Protein AF-Q8VSR8-F1 (afdb_monomer_lite)

Structure (mmCIF, N/CA/C/O backbone):
data_AF-Q8VSR8-F1
#
_entry.id   AF-Q8VSR8-F1
#
loop_
_atom_site.group_PDB
_atom_site.id
_atom_site.type_symbol
_atom_site.label_atom_id
_atom_site.label_alt_id
_atom_site.label_comp_id
_atom_site.label_asym_id
_atom_site.label_entity_id
_atom_site.label_seq_id
_atom_site.pdbx_PDB_ins_code
_atom_site.Cartn_x
_atom_site.Cartn_y
_atom_site.Cartn_z
_atom_site.occupancy
_atom_site.B_iso_or_equiv
_atom_site.auth_seq_id
_atom_site.auth_comp_id
_atom_site.auth_asym_id
_atom_site.auth_atom_id
_atom_site.pdbx_PDB_model_num
ATOM 1 N N . VAL A 1 1 ? -4.687 -8.038 -10.735 1.00 56.03 1 VAL A N 1
ATOM 2 C CA . VAL A 1 1 ? -3.571 -7.400 -11.466 1.00 56.03 1 VAL A CA 1
ATOM 3 C C . VAL A 1 1 ? -4.123 -6.112 -12.036 1.00 56.03 1 VAL A C 1
ATOM 5 O O . VAL A 1 1 ? -5.200 -6.176 -12.618 1.00 56.03 1 VAL A O 1
ATOM 8 N N . VAL A 1 2 ? -3.490 -4.968 -11.775 1.00 70.31 2 VAL A N 1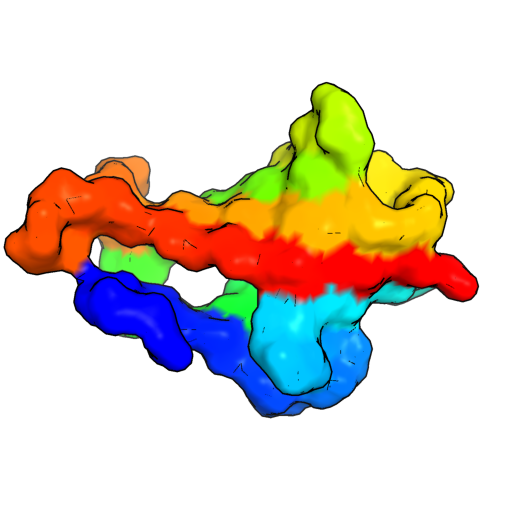
ATOM 9 C CA . VAL A 1 2 ? -3.838 -3.734 -12.494 1.00 70.31 2 VAL A CA 1
ATOM 10 C C . VAL A 1 2 ? -3.208 -3.878 -13.874 1.00 70.31 2 VAL A C 1
ATOM 12 O O . VAL A 1 2 ? -2.010 -4.128 -13.967 1.00 70.31 2 VAL A O 1
ATOM 15 N N . GLU A 1 3 ? -4.016 -3.849 -14.929 1.00 80.56 3 GLU A N 1
ATOM 16 C CA . GLU A 1 3 ? -3.532 -4.106 -16.286 1.00 80.56 3 GLU A CA 1
ATOM 17 C C . GLU A 1 3 ? -2.424 -3.111 -16.667 1.00 80.56 3 GLU A C 1
ATOM 19 O O . GLU A 1 3 ? -2.562 -1.902 -16.467 1.00 80.56 3 GLU A O 1
ATOM 24 N N . GLY A 1 4 ? -1.297 -3.642 -17.151 1.00 85.25 4 GLY A N 1
ATOM 25 C CA . GLY A 1 4 ? -0.118 -2.859 -17.530 1.00 85.25 4 GLY A CA 1
ATOM 26 C C . GLY A 1 4 ? 0.718 -2.304 -16.370 1.00 85.25 4 GLY A C 1
ATOM 27 O O . GLY A 1 4 ? 1.686 -1.601 -16.639 1.00 85.25 4 GLY A O 1
ATOM 28 N N . SER A 1 5 ? 0.369 -2.591 -15.111 1.00 94.62 5 SER A N 1
ATOM 29 C CA . SER A 1 5 ? 1.155 -2.170 -13.944 1.00 94.62 5 SER A CA 1
ATOM 30 C C . SER A 1 5 ? 2.322 -3.117 -13.681 1.00 94.62 5 SER A C 1
ATOM 32 O O . SER A 1 5 ? 2.156 -4.335 -13.755 1.00 94.62 5 SER A O 1
ATOM 34 N N . ALA A 1 6 ? 3.463 -2.565 -13.265 1.00 96.56 6 ALA A N 1
ATOM 35 C CA . ALA A 1 6 ? 4.600 -3.339 -12.759 1.00 96.56 6 ALA A CA 1
ATOM 36 C C . ALA A 1 6 ? 4.408 -3.807 -11.297 1.00 96.56 6 ALA A C 1
ATOM 38 O O . ALA A 1 6 ? 5.338 -4.303 -10.655 1.00 96.56 6 ALA A O 1
ATOM 39 N N . ALA A 1 7 ? 3.198 -3.647 -10.749 1.00 96.88 7 ALA A N 1
ATOM 40 C CA . ALA A 1 7 ? 2.826 -4.074 -9.411 1.00 96.88 7 ALA A CA 1
ATOM 41 C C . ALA A 1 7 ? 1.575 -4.967 -9.403 1.00 96.88 7 ALA A C 1
ATOM 43 O O . ALA A 1 7 ? 0.591 -4.764 -10.118 1.00 96.88 7 ALA A O 1
ATOM 44 N N . THR A 1 8 ? 1.571 -5.949 -8.504 1.00 95.75 8 THR A N 1
ATOM 45 C CA . THR A 1 8 ? 0.414 -6.815 -8.242 1.00 95.75 8 THR A CA 1
ATOM 46 C C . THR A 1 8 ? 0.109 -6.884 -6.753 1.00 95.75 8 THR A C 1
ATOM 48 O O . THR A 1 8 ? 0.987 -6.703 -5.919 1.00 95.75 8 THR A O 1
ATOM 51 N N . LEU A 1 9 ? -1.148 -7.147 -6.392 1.00 94.94 9 LEU A N 1
ATOM 52 C CA . LEU A 1 9 ? -1.538 -7.307 -4.990 1.00 94.94 9 LEU A CA 1
ATOM 53 C C . LEU A 1 9 ? -0.929 -8.581 -4.395 1.00 94.94 9 LEU A C 1
ATOM 55 O O . LEU A 1 9 ? -1.031 -9.657 -4.987 1.00 94.94 9 LEU A O 1
ATOM 59 N N . ASN A 1 10 ? -0.368 -8.488 -3.191 1.00 95.44 10 ASN A N 1
ATOM 60 C CA . ASN A 1 10 ? 0.176 -9.635 -2.475 1.00 95.44 10 ASN A CA 1
ATOM 61 C C . ASN A 1 10 ? -0.920 -10.383 -1.698 1.00 95.44 10 ASN A C 1
ATOM 63 O O . ASN A 1 10 ? -1.001 -10.334 -0.472 1.00 95.44 10 ASN A O 1
ATOM 67 N N . THR A 1 11 ? -1.769 -11.122 -2.411 1.00 93.25 11 THR A N 1
ATOM 68 C CA . THR A 1 11 ? -2.896 -11.867 -1.813 1.00 93.25 11 THR A CA 1
ATOM 69 C C . THR A 1 11 ? -2.478 -13.025 -0.900 1.00 93.25 11 THR A C 1
ATOM 71 O O . THR A 1 11 ? -3.333 -13.623 -0.254 1.00 93.25 11 THR A O 1
ATOM 74 N N . ALA A 1 12 ? -1.183 -13.353 -0.823 1.00 94.69 12 ALA A N 1
ATOM 75 C CA . ALA A 1 12 ? -0.666 -14.339 0.125 1.00 94.69 12 ALA A CA 1
ATOM 76 C C . ALA A 1 12 ? -0.6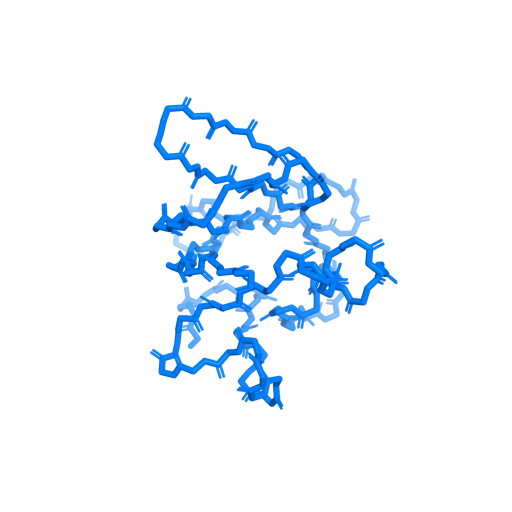42 -13.810 1.572 1.00 94.69 12 ALA A C 1
ATOM 78 O O . ALA A 1 12 ? -0.634 -14.606 2.510 1.00 94.69 12 ALA A O 1
ATOM 79 N N . MET A 1 13 ? -0.668 -12.486 1.772 1.00 93.25 13 MET A N 1
ATOM 80 C CA . MET A 1 13 ? -0.768 -11.863 3.096 1.00 93.25 13 MET A CA 1
ATOM 81 C C . MET A 1 13 ? -2.211 -11.879 3.601 1.00 93.25 13 MET A C 1
ATOM 83 O O . MET A 1 13 ? -2.839 -10.837 3.743 1.00 93.25 13 MET A O 1
ATOM 87 N N . THR A 1 14 ? -2.756 -13.060 3.881 1.00 93.44 14 THR A N 1
ATOM 88 C CA . THR A 1 14 ? -4.184 -13.246 4.202 1.00 93.44 14 THR A CA 1
ATOM 89 C C . THR A 1 14 ? -4.675 -12.453 5.416 1.00 93.44 14 THR A C 1
ATOM 91 O O . THR A 1 14 ? -5.856 -12.132 5.484 1.00 93.44 14 THR A O 1
ATOM 94 N N . LYS A 1 15 ? -3.785 -12.090 6.352 1.00 94.75 15 LYS A N 1
ATOM 95 C CA . LYS A 1 15 ? -4.113 -11.199 7.479 1.00 94.75 15 LYS A CA 1
ATOM 96 C C . LYS A 1 15 ? -4.408 -9.763 7.033 1.00 94.75 15 LYS A C 1
ATOM 98 O O . LYS A 1 15 ? -5.229 -9.091 7.644 1.00 94.75 15 LYS A O 1
ATOM 103 N N . ASN A 1 16 ? -3.736 -9.296 5.984 1.00 96.81 16 ASN A N 1
ATOM 104 C CA . ASN A 1 16 ? -3.786 -7.903 5.545 1.00 96.81 16 ASN A CA 1
ATOM 105 C C . ASN A 1 16 ? -4.438 -7.721 4.176 1.00 96.81 16 ASN A C 1
ATOM 107 O O . ASN A 1 16 ? -4.710 -6.590 3.800 1.00 96.81 16 ASN A O 1
ATOM 111 N N . MET A 1 17 ? -4.691 -8.799 3.435 1.00 96.25 17 MET A N 1
ATOM 112 C CA . MET A 1 17 ? -5.255 -8.779 2.090 1.00 96.25 17 MET A CA 1
ATOM 113 C C . MET A 1 17 ? -6.391 -9.792 1.979 1.00 96.25 17 MET A C 1
ATOM 115 O O . MET A 1 17 ? -6.177 -10.999 2.085 1.00 96.25 17 MET A O 1
ATOM 119 N N . GLN A 1 18 ? -7.597 -9.302 1.693 1.00 95.38 18 GLN A N 1
ATOM 120 C CA . GLN A 1 18 ? -8.776 -10.139 1.480 1.00 95.38 18 GLN A CA 1
ATOM 121 C C . GLN A 1 18 ? -9.656 -9.538 0.382 1.00 95.38 18 GLN A C 1
ATOM 123 O O . GLN A 1 18 ? -9.988 -8.356 0.413 1.00 95.38 18 GLN A O 1
ATOM 128 N N . ASN A 1 19 ? -10.039 -10.355 -0.605 1.00 93.12 19 ASN A N 1
ATOM 129 C CA . ASN A 1 19 ? -10.903 -9.955 -1.729 1.00 93.12 19 ASN A CA 1
ATOM 130 C C . ASN A 1 19 ? -10.421 -8.695 -2.480 1.00 93.12 19 ASN A C 1
ATOM 132 O O . ASN A 1 19 ? -11.229 -7.905 -2.958 1.00 93.12 19 ASN A O 1
ATOM 136 N N . GLY A 1 20 ? -9.101 -8.493 -2.562 1.00 91.38 20 GLY A N 1
ATOM 137 C CA . GLY A 1 20 ? -8.499 -7.315 -3.197 1.00 91.38 20 GLY A CA 1
ATOM 138 C C . GLY A 1 20 ? -8.499 -6.043 -2.343 1.00 91.38 20 GLY A C 1
ATOM 139 O O . GLY A 1 20 ? -8.028 -5.017 -2.820 1.00 91.38 20 GLY A O 1
ATOM 140 N N . ASN A 1 21 ? -8.972 -6.106 -1.095 1.00 95.88 21 ASN A N 1
ATOM 141 C CA . ASN A 1 21 ? -8.920 -5.010 -0.129 1.00 95.88 21 ASN A CA 1
ATOM 142 C C . ASN A 1 21 ? -7.797 -5.229 0.888 1.00 95.88 21 ASN A C 1
ATOM 144 O O . ASN A 1 21 ? -7.474 -6.372 1.224 1.00 95.88 21 ASN A O 1
ATOM 148 N N . ALA A 1 22 ? -7.251 -4.126 1.394 1.00 97.50 22 ALA A N 1
ATOM 149 C CA . ALA A 1 22 ? -6.262 -4.110 2.457 1.00 97.50 22 ALA A CA 1
ATOM 150 C C . ALA A 1 22 ? -6.917 -3.948 3.838 1.00 97.50 22 ALA A C 1
ATOM 152 O O . ALA A 1 22 ? -7.938 -3.272 3.993 1.00 97.50 22 ALA A O 1
ATOM 153 N N . TYR A 1 23 ? -6.288 -4.531 4.853 1.00 98.12 23 TYR A N 1
ATOM 154 C CA . TYR A 1 23 ? -6.708 -4.490 6.249 1.00 98.12 23 TYR A CA 1
ATOM 155 C C . TYR A 1 23 ? -5.484 -4.241 7.131 1.00 98.12 23 TYR A C 1
ATOM 157 O O . TYR A 1 23 ? -4.480 -4.952 7.027 1.00 98.12 23 TYR A O 1
ATOM 165 N N . ILE A 1 24 ? -5.549 -3.215 7.979 1.00 97.81 24 ILE A N 1
ATOM 166 C CA . ILE A 1 24 ? -4.461 -2.846 8.889 1.00 97.81 24 ILE A CA 1
ATOM 167 C C . ILE A 1 24 ? -5.004 -2.744 10.309 1.00 97.81 24 ILE A C 1
ATOM 169 O O . ILE A 1 24 ? -5.970 -2.029 10.567 1.00 97.81 24 ILE A O 1
ATOM 173 N N . ASP A 1 25 ? -4.323 -3.449 11.202 1.00 97.81 25 ASP A N 1
ATOM 174 C CA . ASP A 1 25 ? -4.520 -3.421 12.643 1.00 97.81 25 ASP A CA 1
ATOM 175 C C . ASP A 1 25 ? -3.568 -2.387 13.265 1.00 97.81 25 ASP A C 1
ATOM 177 O O . ASP A 1 25 ? -2.344 -2.493 13.119 1.00 97.81 25 ASP A O 1
ATOM 181 N N . ILE A 1 26 ? -4.110 -1.379 13.947 1.00 97.25 26 ILE A N 1
ATOM 182 C CA . ILE A 1 26 ? -3.338 -0.331 14.621 1.00 97.25 26 ILE A CA 1
ATOM 183 C C . ILE A 1 26 ? -2.435 -0.936 15.708 1.00 97.25 26 ILE A C 1
ATOM 185 O O . ILE A 1 26 ? -1.321 -0.440 15.913 1.00 97.25 26 ILE A O 1
ATOM 189 N N . TYR A 1 27 ? -2.838 -2.022 16.369 1.00 96.69 27 TYR A N 1
ATOM 190 C CA . TYR A 1 27 ? -1.993 -2.721 17.332 1.00 96.69 27 TYR A CA 1
ATOM 191 C C . TYR A 1 27 ? -0.721 -3.263 16.667 1.00 96.69 27 TYR A C 1
ATOM 193 O O . TYR A 1 27 ? 0.388 -3.047 17.163 1.00 96.69 27 TYR A O 1
ATOM 201 N N . ASP A 1 28 ? -0.843 -3.898 15.499 1.00 97.00 28 ASP A N 1
ATOM 202 C CA . ASP A 1 28 ? 0.315 -4.387 14.745 1.00 97.00 28 ASP A CA 1
ATOM 203 C C . ASP A 1 28 ? 1.188 -3.248 14.203 1.00 97.00 28 ASP A C 1
ATOM 205 O O . ASP A 1 28 ? 2.414 -3.385 14.152 1.00 97.00 28 ASP A O 1
ATOM 209 N N . VAL A 1 29 ? 0.580 -2.116 13.832 1.00 96.62 29 VAL A N 1
ATOM 210 C CA . VAL A 1 29 ? 1.305 -0.900 13.432 1.00 96.62 29 VAL A CA 1
ATOM 211 C C . VAL A 1 29 ? 2.165 -0.381 14.582 1.00 96.62 29 VAL A C 1
ATOM 213 O O . VAL A 1 29 ? 3.356 -0.139 14.386 1.00 96.62 29 VAL A O 1
ATOM 216 N N . LYS A 1 30 ? 1.605 -0.267 15.795 1.00 94.88 30 LYS A N 1
ATOM 217 C CA . LYS A 1 30 ? 2.341 0.158 17.003 1.00 94.88 30 LYS A CA 1
ATOM 218 C C . LYS A 1 30 ? 3.511 -0.777 17.326 1.00 94.88 30 LYS A C 1
ATOM 220 O O . LYS A 1 30 ? 4.518 -0.332 17.868 1.00 94.88 30 LYS A O 1
ATOM 225 N N . LEU A 1 31 ? 3.394 -2.059 16.974 1.00 96.25 31 LEU A N 1
ATOM 226 C CA . LEU A 1 31 ? 4.455 -3.059 17.127 1.00 96.25 31 LEU A CA 1
ATOM 227 C C . LEU A 1 31 ? 5.448 -3.112 15.951 1.00 96.25 31 LEU A C 1
ATOM 229 O O . LEU A 1 31 ? 6.344 -3.955 15.967 1.00 96.25 31 LEU A O 1
ATOM 233 N N . GLY A 1 32 ? 5.297 -2.264 14.928 1.00 94.69 32 GLY A N 1
ATOM 234 C CA . GLY A 1 32 ? 6.178 -2.240 13.756 1.00 94.69 32 GLY A CA 1
ATOM 235 C C . GLY A 1 32 ? 6.064 -3.477 12.858 1.00 94.69 32 GLY A C 1
ATOM 236 O O . GLY A 1 32 ? 6.998 -3.792 12.127 1.00 94.69 32 GLY A O 1
ATOM 237 N N . LYS A 1 33 ? 4.942 -4.205 12.919 1.00 95.75 33 LYS A N 1
ATOM 238 C CA . LYS A 1 33 ? 4.719 -5.443 12.147 1.00 95.75 33 LYS A CA 1
ATOM 239 C C . LYS A 1 33 ? 4.134 -5.205 10.758 1.00 95.75 33 LYS A C 1
ATOM 241 O O . L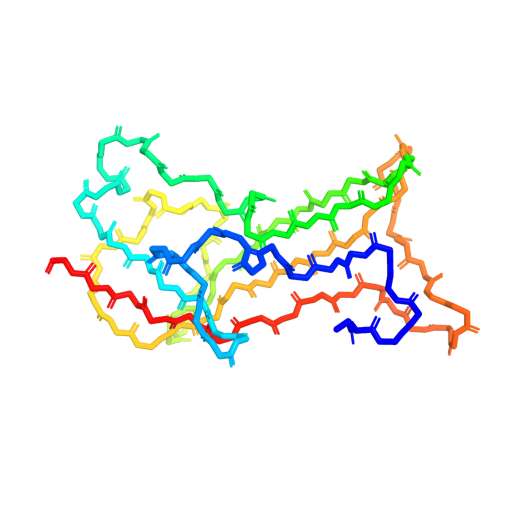YS A 1 33 ? 4.043 -6.146 9.973 1.00 95.75 33 LYS A O 1
ATOM 246 N N . ILE A 1 34 ? 3.696 -3.981 10.475 1.00 95.94 34 ILE A N 1
ATOM 247 C CA . ILE A 1 34 ? 3.064 -3.616 9.211 1.00 95.94 34 ILE A CA 1
ATOM 248 C C . ILE A 1 34 ? 4.028 -2.773 8.389 1.00 95.94 34 ILE A C 1
ATOM 250 O O . ILE A 1 34 ? 4.388 -1.665 8.779 1.00 95.94 34 ILE A O 1
ATOM 254 N N . ASP A 1 35 ? 4.369 -3.288 7.215 1.00 96.00 35 ASP A N 1
ATOM 255 C CA . ASP A 1 35 ? 5.015 -2.540 6.146 1.00 96.00 35 ASP A CA 1
ATOM 256 C C . ASP A 1 35 ? 4.068 -2.508 4.935 1.00 96.00 35 ASP A C 1
ATOM 258 O O . ASP A 1 35 ? 3.859 -3.544 4.291 1.00 96.00 35 ASP A O 1
ATOM 262 N N . PRO A 1 36 ? 3.467 -1.348 4.607 1.00 96.50 36 PRO A N 1
ATOM 263 C CA . PRO A 1 36 ? 2.553 -1.239 3.478 1.00 96.50 36 PRO A CA 1
ATOM 264 C C . PRO A 1 36 ? 3.167 -1.628 2.135 1.00 96.50 36 PRO A C 1
ATOM 266 O O . PRO A 1 36 ? 2.419 -2.043 1.253 1.00 96.50 36 PRO A O 1
ATOM 269 N N . LEU A 1 37 ? 4.488 -1.545 1.945 1.00 96.94 37 LEU A N 1
ATOM 270 C CA . LEU A 1 37 ? 5.110 -1.958 0.682 1.00 96.94 37 LEU A CA 1
ATOM 271 C C . LEU A 1 37 ? 5.008 -3.471 0.446 1.00 96.94 37 LEU A C 1
ATOM 273 O O . LEU A 1 37 ? 5.013 -3.904 -0.701 1.00 96.94 37 LEU A O 1
ATOM 277 N N . GLN A 1 38 ? 4.826 -4.275 1.498 1.00 96.12 38 GLN A N 1
ATOM 278 C CA . GLN A 1 38 ? 4.661 -5.728 1.375 1.00 96.12 38 GLN A CA 1
ATOM 279 C C . GLN A 1 38 ? 3.267 -6.144 0.884 1.00 96.12 38 GLN A C 1
ATOM 281 O O . GLN A 1 38 ? 3.088 -7.281 0.436 1.00 96.12 38 GLN A O 1
ATOM 286 N N . LEU A 1 39 ? 2.281 -5.237 0.922 1.00 96.00 39 LEU A N 1
ATOM 287 C CA . LEU A 1 39 ? 0.923 -5.493 0.420 1.00 96.00 39 LEU A CA 1
ATOM 288 C C . LEU A 1 39 ? 0.873 -5.605 -1.112 1.00 96.00 39 LEU A C 1
ATOM 290 O O . LEU A 1 39 ? -0.115 -6.098 -1.664 1.00 96.00 39 LEU A O 1
ATOM 294 N N . ILE A 1 40 ? 1.940 -5.191 -1.798 1.00 96.44 40 ILE A N 1
ATOM 295 C CA . ILE A 1 40 ? 2.136 -5.374 -3.233 1.00 96.44 40 ILE A CA 1
ATOM 296 C C . ILE A 1 40 ? 3.394 -6.206 -3.508 1.00 96.44 40 ILE A C 1
ATOM 298 O O . ILE A 1 40 ? 4.291 -6.325 -2.678 1.00 96.44 40 ILE A O 1
ATOM 302 N N . LYS A 1 41 ? 3.457 -6.803 -4.695 1.00 96.38 41 LYS A N 1
ATOM 303 C CA . LYS A 1 41 ? 4.663 -7.385 -5.282 1.00 96.38 41 LYS A CA 1
ATOM 304 C C . LYS A 1 41 ? 5.036 -6.562 -6.500 1.00 96.38 41 LYS A C 1
ATOM 306 O O . LYS A 1 41 ? 4.166 -6.292 -7.327 1.00 96.38 41 LYS A O 1
ATOM 311 N N . LEU A 1 42 ? 6.309 -6.209 -6.599 1.00 95.88 42 LEU A N 1
ATOM 312 C CA . LEU A 1 42 ? 6.869 -5.448 -7.708 1.00 95.88 42 LEU A CA 1
ATOM 313 C C . LEU A 1 42 ? 7.621 -6.376 -8.656 1.00 95.88 42 LEU A C 1
ATOM 315 O O . LEU A 1 42 ? 8.255 -7.340 -8.219 1.00 95.88 42 LEU A O 1
ATOM 319 N N . GLU A 1 43 ? 7.558 -6.075 -9.946 1.00 95.31 43 GLU A N 1
ATOM 320 C CA . GLU A 1 43 ? 8.458 -6.676 -10.922 1.00 95.31 43 GLU A CA 1
ATOM 321 C C . GLU A 1 43 ? 9.912 -6.219 -10.683 1.00 95.31 43 GLU A C 1
ATOM 323 O O . GLU A 1 43 ? 10.151 -5.131 -10.145 1.00 95.31 43 GLU A O 1
ATOM 328 N N . PRO A 1 44 ? 10.919 -7.029 -11.060 1.00 94.75 44 PRO A N 1
ATOM 329 C CA . PRO A 1 44 ? 12.319 -6.629 -10.946 1.00 94.75 44 PRO A CA 1
ATOM 330 C C . PRO A 1 44 ? 12.609 -5.310 -11.677 1.00 94.75 44 PRO A C 1
ATOM 332 O O . PRO A 1 44 ? 12.190 -5.123 -12.814 1.00 94.75 44 PRO A O 1
ATOM 335 N N . GLY A 1 45 ? 13.374 -4.417 -11.041 1.00 94.88 45 GLY A N 1
ATOM 336 C CA . GLY A 1 45 ? 13.727 -3.106 -11.605 1.00 94.88 45 GLY A CA 1
ATOM 337 C C . GLY A 1 45 ? 12.772 -1.968 -11.232 1.00 94.88 45 GLY A C 1
ATOM 338 O O . GLY A 1 45 ? 13.051 -0.819 -11.573 1.00 94.88 45 GLY A O 1
ATOM 339 N N . TYR A 1 46 ? 11.706 -2.269 -10.485 1.00 96.94 46 TYR A N 1
ATOM 340 C CA . TYR A 1 46 ? 10.739 -1.288 -10.004 1.00 96.94 46 TYR A CA 1
ATOM 341 C C . TYR A 1 46 ? 10.774 -1.131 -8.484 1.00 96.94 46 TYR A C 1
ATOM 343 O O . TYR A 1 46 ? 11.077 -2.063 -7.735 1.00 96.94 46 TYR A O 1
ATOM 351 N N . THR A 1 47 ? 10.429 0.067 -8.028 1.00 97.38 47 THR A N 1
ATOM 352 C CA . THR A 1 47 ? 10.197 0.411 -6.624 1.00 97.38 47 THR A CA 1
ATOM 353 C C . THR A 1 47 ? 8.814 1.045 -6.479 1.00 97.38 47 THR A C 1
ATOM 355 O O . THR A 1 47 ? 8.104 1.269 -7.463 1.00 97.38 47 THR A O 1
ATOM 358 N N . ALA A 1 48 ? 8.389 1.305 -5.245 1.00 97.31 48 ALA A N 1
ATOM 359 C CA . ALA A 1 48 ? 7.157 2.034 -4.997 1.00 97.31 48 ALA A CA 1
ATOM 360 C C . ALA A 1 48 ? 7.297 2.950 -3.787 1.00 97.31 48 ALA A C 1
ATOM 362 O O . ALA A 1 48 ? 7.946 2.609 -2.797 1.00 97.31 48 ALA A O 1
ATOM 363 N N . ILE A 1 49 ? 6.607 4.081 -3.857 1.00 97.56 49 ILE A N 1
ATOM 364 C CA . ILE A 1 49 ? 6.283 4.908 -2.697 1.00 97.56 49 ILE A CA 1
ATOM 365 C C . ILE A 1 49 ? 4.796 4.761 -2.400 1.00 97.56 49 ILE A C 1
ATOM 367 O O . ILE A 1 49 ? 3.996 4.551 -3.317 1.00 97.56 49 ILE A O 1
ATOM 371 N N . TYR A 1 50 ? 4.417 4.880 -1.130 1.00 98.00 50 TYR A N 1
ATOM 372 C CA . TYR A 1 50 ? 3.020 4.801 -0.723 1.00 98.00 50 TYR A CA 1
ATOM 373 C C . TYR A 1 50 ? 2.577 6.039 0.051 1.00 98.00 50 TYR A C 1
ATOM 375 O O . TYR A 1 50 ? 3.382 6.737 0.663 1.00 98.00 50 TYR A O 1
ATOM 383 N N . TYR A 1 51 ? 1.271 6.279 0.044 1.00 98.25 51 TYR A N 1
ATOM 384 C CA . TYR A 1 51 ? 0.609 7.171 0.988 1.00 98.25 51 TYR A CA 1
ATOM 385 C C . TYR A 1 51 ? -0.787 6.644 1.323 1.00 98.25 51 TYR A C 1
ATOM 387 O O . TYR A 1 51 ? -1.442 5.980 0.511 1.00 98.25 51 TYR A O 1
ATOM 395 N N . ILE A 1 52 ? -1.261 6.952 2.529 1.00 98.50 52 ILE A N 1
ATOM 396 C CA . ILE A 1 52 ? -2.577 6.539 3.017 1.00 98.50 52 ILE A CA 1
ATOM 397 C C . ILE A 1 52 ? -3.485 7.758 3.102 1.00 98.50 52 ILE A C 1
ATOM 399 O O . ILE A 1 52 ? -3.110 8.784 3.659 1.00 98.50 52 ILE A O 1
ATOM 403 N N . THR A 1 53 ? -4.697 7.647 2.571 1.00 98.19 53 THR A N 1
ATOM 404 C CA . THR A 1 53 ? -5.737 8.672 2.713 1.00 98.19 53 THR A CA 1
ATOM 405 C C . THR A 1 53 ? -6.839 8.173 3.637 1.00 98.19 53 THR A C 1
ATOM 407 O O . THR A 1 53 ? -7.432 7.130 3.351 1.00 98.19 53 THR A O 1
ATOM 410 N N . GLN A 1 54 ? -7.154 8.919 4.697 1.00 97.94 54 GLN A N 1
ATOM 411 C CA . GLN A 1 54 ? -8.261 8.628 5.616 1.00 97.94 54 GLN A CA 1
ATOM 412 C C . GLN A 1 54 ? -9.055 9.915 5.873 1.00 97.94 54 GLN A C 1
ATOM 414 O O . GLN A 1 54 ? -8.546 10.877 6.453 1.00 97.94 54 GLN A O 1
ATOM 419 N N . GLY A 1 55 ? -10.304 9.963 5.405 1.00 94.75 55 GLY A N 1
ATOM 420 C CA . GLY A 1 55 ? -11.067 11.214 5.376 1.00 94.75 55 GLY A CA 1
ATOM 421 C C . GLY A 1 55 ? -10.346 12.286 4.547 1.00 94.75 55 GLY A C 1
ATOM 422 O O . GLY A 1 55 ? -10.022 12.052 3.386 1.00 94.75 55 GLY A O 1
ATOM 423 N N . SER A 1 56 ? -10.083 13.452 5.142 1.00 95.38 56 SER A N 1
ATOM 424 C CA . SER A 1 56 ? -9.348 14.563 4.513 1.00 95.38 56 SER A CA 1
ATOM 425 C C . SER A 1 56 ? -7.833 14.541 4.755 1.00 95.38 56 SER A C 1
ATOM 427 O O . SER A 1 56 ? -7.134 15.440 4.290 1.00 95.38 56 SER A O 1
ATOM 429 N N . LYS A 1 57 ? -7.315 13.554 5.498 1.00 97.00 57 LYS A N 1
ATOM 430 C CA . LYS A 1 57 ? -5.894 13.463 5.857 1.00 97.00 57 LYS A CA 1
ATOM 431 C C . LYS A 1 57 ? -5.125 12.564 4.894 1.00 97.00 57 LYS A C 1
ATOM 433 O O . LYS A 1 57 ? -5.661 11.572 4.396 1.00 97.00 57 LYS A O 1
ATOM 438 N N . VAL A 1 58 ? -3.857 12.912 4.689 1.00 97.88 58 VAL A N 1
ATOM 439 C CA . VAL A 1 58 ? -2.869 12.142 3.928 1.00 97.88 58 VAL A CA 1
ATOM 440 C C . VAL A 1 58 ? -1.712 11.808 4.863 1.00 97.88 58 VAL A C 1
ATOM 442 O O . VAL A 1 58 ? -1.197 12.703 5.528 1.00 97.88 58 VAL A O 1
ATOM 445 N N . TYR A 1 59 ? -1.316 10.541 4.898 1.00 97.81 59 TYR A N 1
ATOM 446 C CA . TYR A 1 59 ? -0.228 10.023 5.721 1.00 97.81 59 TYR A CA 1
ATOM 447 C C . TYR A 1 59 ? 0.858 9.439 4.829 1.00 97.81 59 TYR A C 1
ATOM 449 O O . TYR A 1 59 ? 0.560 8.653 3.924 1.00 97.81 59 TYR A O 1
ATOM 457 N N . ALA A 1 60 ? 2.108 9.807 5.091 1.00 97.12 60 ALA A N 1
ATOM 458 C CA . ALA A 1 60 ? 3.263 9.253 4.389 1.00 97.12 60 ALA A CA 1
ATOM 459 C C . ALA A 1 60 ? 3.800 7.998 5.094 1.00 97.12 60 ALA A C 1
ATOM 461 O O . ALA A 1 60 ? 4.536 7.217 4.495 1.00 97.12 60 ALA A O 1
ATOM 462 N N . ASN A 1 61 ? 3.425 7.792 6.359 1.00 96.69 61 ASN A N 1
ATOM 463 C CA . ASN A 1 61 ? 3.843 6.659 7.162 1.00 96.69 61 ASN A CA 1
ATOM 464 C C . ASN A 1 61 ? 2.644 5.994 7.854 1.00 96.69 61 ASN A C 1
ATOM 466 O O . ASN A 1 61 ? 1.784 6.653 8.435 1.00 96.69 61 ASN A O 1
ATOM 470 N N . VAL A 1 62 ? 2.605 4.660 7.833 1.00 96.88 62 VAL A N 1
ATOM 471 C CA . VAL A 1 62 ? 1.538 3.871 8.471 1.00 96.88 62 VAL A CA 1
ATOM 472 C C . VAL A 1 62 ? 1.406 4.127 9.977 1.00 96.88 62 VAL A C 1
ATOM 474 O O . VAL A 1 62 ? 0.296 4.088 10.498 1.00 96.88 62 VAL A O 1
ATOM 477 N N . SER A 1 63 ? 2.502 4.454 10.668 1.00 97.12 63 SER A N 1
ATOM 478 C CA . SER A 1 63 ? 2.501 4.767 12.108 1.00 97.12 63 SER A CA 1
ATOM 479 C C . SER A 1 63 ? 1.718 6.034 12.476 1.00 97.12 63 SER A C 1
ATOM 481 O O . SER A 1 63 ? 1.360 6.225 13.638 1.00 97.12 63 SER A O 1
ATOM 483 N N . GLU A 1 64 ? 1.395 6.882 11.498 1.00 97.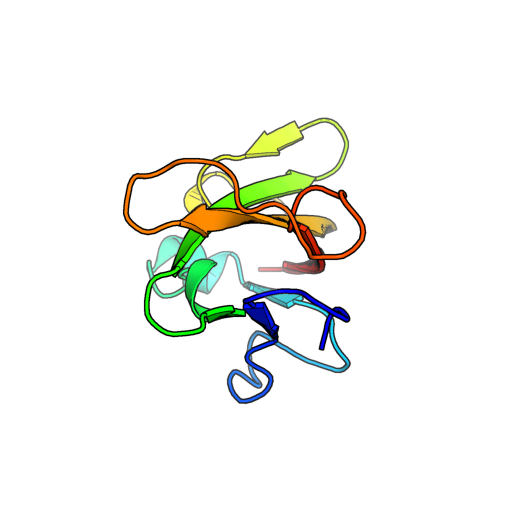06 64 GLU A N 1
ATOM 484 C CA . GLU A 1 64 ? 0.562 8.070 11.697 1.00 97.06 64 GLU A CA 1
ATOM 485 C C . GLU A 1 64 ? -0.937 7.731 11.811 1.00 97.06 64 GLU A C 1
ATOM 487 O O . GLU A 1 64 ? -1.734 8.582 12.215 1.00 97.06 64 GLU A O 1
ATOM 492 N N . LEU A 1 65 ? -1.342 6.495 11.488 1.00 96.00 65 LEU A N 1
ATOM 493 C CA . LEU A 1 65 ? -2.711 6.024 11.687 1.00 96.00 65 LEU A CA 1
ATOM 494 C C . LEU A 1 65 ? -3.002 5.848 13.179 1.00 96.00 65 LEU A C 1
ATOM 496 O O . LEU A 1 65 ? -2.360 5.062 13.869 1.00 96.00 65 LEU A O 1
ATOM 500 N N . GLN A 1 66 ? -4.006 6.575 13.667 1.00 94.06 66 GLN A N 1
ATOM 501 C CA . GLN A 1 66 ? -4.404 6.565 15.081 1.00 94.06 66 GLN A CA 1
ATOM 502 C C . GLN A 1 66 ? -5.861 6.145 15.294 1.00 94.06 66 GLN A C 1
ATOM 504 O O . GLN A 1 66 ? -6.268 5.899 16.425 1.00 94.06 66 GLN A O 1
ATOM 509 N N . THR A 1 67 ? -6.667 6.098 14.231 1.00 95.62 67 THR A N 1
ATOM 510 C CA . THR A 1 67 ? -8.115 5.894 14.333 1.00 95.62 67 THR A CA 1
ATOM 511 C C . THR A 1 67 ? -8.595 4.804 13.378 1.00 95.62 67 THR A C 1
ATOM 513 O O . THR A 1 67 ? -8.250 4.864 12.192 1.00 95.62 67 THR A O 1
ATOM 516 N N . PRO A 1 68 ? -9.429 3.857 13.843 1.00 97.62 68 PRO A N 1
ATOM 517 C CA . PRO A 1 68 ? -10.141 2.927 12.974 1.00 97.62 68 PRO A CA 1
ATOM 518 C C . PRO A 1 68 ? -11.025 3.635 11.941 1.00 97.62 68 PRO A C 1
ATOM 520 O O . PRO A 1 68 ? -11.528 4.735 12.179 1.00 97.62 68 PRO A O 1
ATOM 523 N N . GLY A 1 69 ? -11.254 2.988 10.800 1.00 97.81 69 GLY A N 1
ATOM 524 C CA . GLY A 1 69 ? -12.177 3.457 9.771 1.00 97.81 69 GLY A CA 1
ATOM 525 C C . GLY A 1 69 ? -11.743 3.129 8.346 1.00 97.81 69 GLY A C 1
ATOM 526 O O . GLY A 1 69 ? -10.693 2.535 8.100 1.00 97.81 69 GLY A O 1
ATOM 527 N N . ALA A 1 70 ? -12.570 3.548 7.390 1.00 98.31 70 ALA A N 1
ATOM 528 C CA . ALA A 1 70 ? -12.283 3.398 5.970 1.00 98.31 70 ALA A CA 1
ATOM 529 C C . ALA A 1 70 ? -11.176 4.363 5.517 1.00 98.31 70 ALA A C 1
ATOM 531 O O . ALA A 1 70 ? -11.186 5.552 5.842 1.00 98.31 70 ALA A O 1
ATOM 532 N N . ALA A 1 71 ? -10.249 3.842 4.726 1.00 98.31 71 ALA A N 1
ATOM 533 C CA . ALA A 1 71 ? -9.110 4.545 4.163 1.00 98.31 71 ALA A CA 1
ATOM 534 C C . ALA A 1 71 ? -8.796 4.004 2.755 1.00 98.31 71 ALA A C 1
ATOM 536 O O . ALA A 1 71 ? -9.479 3.121 2.228 1.00 98.31 71 ALA A O 1
ATOM 537 N N . LYS A 1 72 ? -7.740 4.527 2.136 1.00 98.12 72 LYS A N 1
ATOM 538 C CA . LYS A 1 72 ? -7.115 3.939 0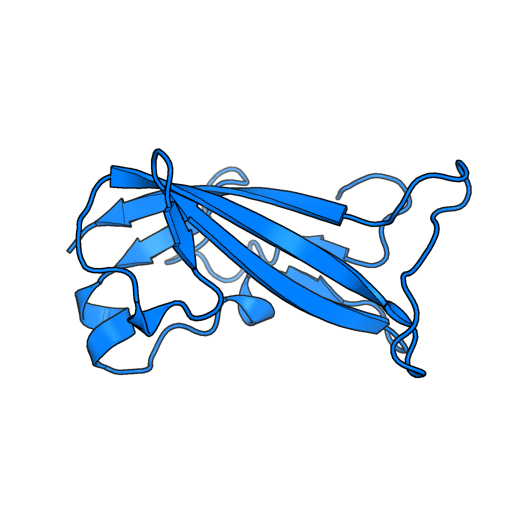.945 1.00 98.12 72 LYS A CA 1
ATOM 539 C C . LYS A 1 72 ? -5.608 3.976 1.102 1.00 98.12 72 LYS A C 1
ATOM 541 O O . LYS A 1 72 ? -5.089 4.986 1.571 1.00 98.12 72 LYS A O 1
ATOM 546 N N . VAL A 1 73 ? -4.925 2.917 0.685 1.00 97.94 73 VAL A N 1
ATOM 547 C CA . VAL A 1 73 ? -3.479 2.958 0.457 1.00 97.94 73 VAL A CA 1
ATOM 548 C C . VAL A 1 73 ? -3.241 3.109 -1.041 1.00 97.94 73 VAL A C 1
ATOM 550 O O . VAL A 1 73 ? -3.888 2.451 -1.857 1.00 97.94 73 VAL A O 1
ATOM 553 N N . ASN A 1 74 ? -2.363 4.030 -1.402 1.00 97.88 74 ASN A N 1
ATOM 554 C CA . ASN A 1 74 ? -2.097 4.403 -2.780 1.00 97.88 74 ASN A CA 1
ATOM 555 C C . ASN A 1 74 ? -0.602 4.227 -3.013 1.00 97.88 74 ASN A C 1
ATOM 557 O O . ASN A 1 74 ? 0.197 4.731 -2.224 1.00 97.88 74 ASN A O 1
ATOM 561 N N . TYR A 1 75 ? -0.238 3.525 -4.077 1.00 97.94 75 TYR A N 1
ATOM 562 C CA . TYR A 1 75 ? 1.140 3.294 -4.483 1.00 97.94 75 TYR A CA 1
ATOM 563 C C . TYR A 1 75 ? 1.405 4.012 -5.789 1.00 97.94 75 TYR A C 1
ATOM 565 O O . TYR A 1 75 ? 0.603 3.929 -6.722 1.00 97.94 75 TYR A O 1
ATOM 573 N N . ARG A 1 76 ? 2.557 4.671 -5.859 1.00 97.31 76 ARG A N 1
ATOM 574 C CA . ARG A 1 76 ? 3.123 5.162 -7.108 1.00 97.31 76 ARG A CA 1
ATOM 575 C C . ARG A 1 76 ? 4.334 4.313 -7.446 1.00 97.31 76 ARG A C 1
ATOM 577 O O . ARG A 1 76 ? 5.236 4.192 -6.616 1.00 97.31 76 ARG A O 1
ATOM 584 N N . ILE A 1 77 ? 4.320 3.722 -8.635 1.00 98.00 77 ILE A N 1
ATOM 585 C CA . ILE A 1 77 ? 5.386 2.835 -9.085 1.00 98.00 77 ILE A CA 1
ATOM 586 C C . ILE A 1 77 ? 6.477 3.668 -9.746 1.00 98.00 77 ILE A C 1
ATOM 588 O O . ILE A 1 77 ? 6.196 4.583 -10.523 1.00 98.00 77 ILE A O 1
ATOM 592 N N . GLN A 1 78 ? 7.720 3.357 -9.409 1.00 98.06 78 GLN A N 1
ATOM 593 C CA . GLN A 1 78 ? 8.897 4.056 -9.899 1.00 98.06 78 GLN A CA 1
ATOM 594 C C . GLN A 1 78 ? 9.860 3.071 -10.552 1.00 98.06 78 GLN A C 1
ATOM 596 O O . GLN A 1 78 ? 9.926 1.898 -10.180 1.00 98.06 78 GLN A O 1
ATOM 601 N N . THR A 1 79 ? 10.615 3.546 -11.533 1.00 96.44 79 THR A N 1
ATOM 602 C CA . THR A 1 79 ? 11.768 2.829 -12.081 1.00 96.44 79 THR A CA 1
ATOM 603 C C . THR A 1 79 ? 12.937 2.872 -11.096 1.00 96.44 79 THR A C 1
ATOM 605 O O . THR A 1 79 ? 12.946 3.636 -10.129 1.00 96.44 79 THR A O 1
ATOM 608 N N . SER A 1 80 ? 13.966 2.058 -11.333 1.00 90.62 80 SER A N 1
ATOM 609 C CA . SER A 1 80 ? 15.142 1.962 -10.456 1.00 90.62 80 SER A CA 1
ATOM 610 C C . SER A 1 80 ? 15.913 3.274 -10.255 1.00 90.62 80 SER A C 1
ATOM 612 O O . SER A 1 80 ? 16.673 3.388 -9.298 1.00 90.62 80 SER A O 1
ATOM 614 N N . ASP A 1 81 ? 15.749 4.248 -11.152 1.00 92.62 81 ASP A N 1
ATOM 615 C CA . ASP A 1 81 ? 16.339 5.588 -11.049 1.00 92.62 81 ASP A CA 1
ATOM 616 C C . ASP A 1 81 ? 15.485 6.581 -10.233 1.00 92.62 81 ASP A C 1
ATOM 618 O O . ASP A 1 81 ? 15.890 7.726 -10.039 1.00 92.62 81 ASP A O 1
ATOM 622 N N . GLY A 1 82 ? 14.323 6.145 -9.732 1.00 93.31 82 GLY A N 1
ATOM 623 C CA . GLY A 1 82 ? 13.402 6.947 -8.929 1.00 93.31 82 GLY A CA 1
ATOM 624 C C . GLY A 1 82 ? 12.430 7.808 -9.737 1.00 93.31 82 GLY A C 1
ATOM 625 O O . GLY A 1 82 ? 11.680 8.578 -9.135 1.00 93.31 82 GLY A O 1
ATOM 626 N N . SER A 1 83 ? 12.420 7.705 -11.070 1.00 96.44 83 SER A N 1
ATOM 627 C CA . SER A 1 83 ? 11.410 8.372 -11.895 1.00 96.44 83 SER A CA 1
ATOM 628 C C . SER A 1 83 ? 10.085 7.604 -11.911 1.00 96.44 83 SER A C 1
ATOM 630 O O . SER A 1 83 ? 10.026 6.404 -11.646 1.00 96.44 83 SER A O 1
ATOM 632 N N . ASP A 1 84 ? 8.992 8.321 -12.164 1.00 97.50 84 ASP A N 1
ATOM 633 C CA . ASP A 1 84 ? 7.653 7.741 -12.193 1.00 97.50 84 ASP A CA 1
ATOM 634 C C . ASP A 1 84 ? 7.499 6.805 -13.402 1.00 97.50 84 ASP A C 1
ATOM 636 O O . ASP A 1 84 ? 7.744 7.201 -14.544 1.00 97.50 84 ASP A O 1
ATOM 640 N N . HIS A 1 85 ? 7.052 5.569 -13.165 1.00 97.19 85 HIS A N 1
ATOM 641 C CA . HIS A 1 85 ? 6.776 4.635 -14.250 1.00 97.19 85 HIS A CA 1
ATOM 642 C C . HIS A 1 85 ? 5.501 5.046 -14.995 1.00 97.19 85 HIS A C 1
ATOM 644 O O . HIS A 1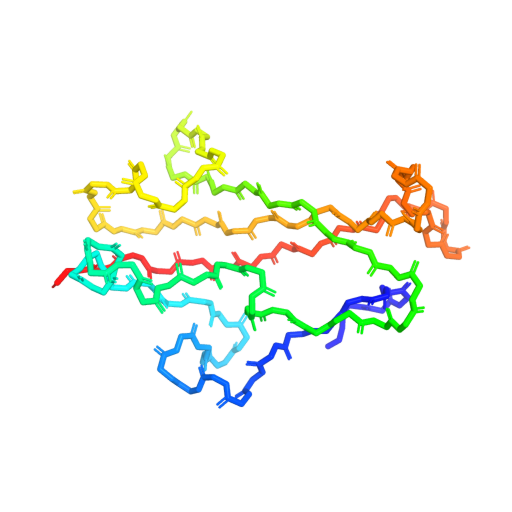 85 ? 4.443 5.250 -14.395 1.00 97.19 85 HIS A O 1
ATOM 650 N N . ILE A 1 86 ? 5.597 5.138 -16.320 1.00 96.75 86 ILE A N 1
ATOM 651 C CA . ILE A 1 86 ? 4.461 5.370 -17.211 1.00 96.75 86 ILE A CA 1
ATOM 652 C C . ILE A 1 86 ? 4.139 4.055 -17.913 1.00 96.75 86 ILE A C 1
ATOM 654 O O . ILE A 1 86 ? 4.994 3.481 -18.588 1.00 96.75 86 ILE A O 1
ATOM 658 N N . LYS A 1 87 ? 2.901 3.584 -17.756 1.00 95.62 87 LYS A N 1
ATOM 659 C CA . LYS A 1 87 ? 2.407 2.370 -18.410 1.00 95.62 87 LYS A CA 1
ATOM 660 C C . LYS A 1 87 ? 2.375 2.547 -19.931 1.00 95.62 87 LYS A C 1
ATOM 662 O O . LYS A 1 87 ? 2.400 3.659 -20.458 1.00 95.62 87 LYS A O 1
ATOM 667 N N . SER A 1 88 ? 2.224 1.441 -20.656 1.00 93.44 88 SER A N 1
ATOM 668 C CA . SER A 1 88 ? 2.118 1.440 -22.124 1.00 93.44 88 SER A CA 1
ATOM 669 C C . SER A 1 88 ? 0.925 2.237 -22.673 1.00 93.44 88 SER A C 1
ATOM 671 O O . SER A 1 88 ? 0.968 2.685 -23.816 1.00 93.44 88 SER A O 1
ATOM 673 N N . ASP A 1 89 ? -0.117 2.448 -21.866 1.00 94.06 89 ASP A N 1
ATOM 674 C CA . ASP A 1 89 ? -1.280 3.283 -22.195 1.00 94.06 89 ASP A CA 1
ATOM 675 C C . ASP A 1 89 ? -1.037 4.795 -21.992 1.00 94.06 89 ASP A C 1
ATOM 677 O O . ASP A 1 89 ? -1.945 5.602 -22.196 1.00 94.06 89 ASP A O 1
ATOM 681 N N . GLY A 1 90 ? 0.178 5.190 -21.595 1.00 95.31 90 GLY A N 1
ATOM 682 C CA . GLY A 1 90 ? 0.565 6.578 -21.343 1.00 95.31 90 GLY A CA 1
ATOM 683 C C . GLY A 1 90 ? 0.130 7.121 -19.980 1.00 95.31 90 GLY A C 1
ATOM 684 O O . GLY A 1 90 ? 0.355 8.299 -19.701 1.00 95.31 90 GLY A O 1
ATOM 685 N N . GLN A 1 91 ? -0.489 6.304 -19.122 1.00 95.62 91 GLN A N 1
ATOM 686 C CA . GLN A 1 91 ? -0.900 6.716 -17.781 1.00 95.62 91 GLN A CA 1
ATOM 687 C C . GLN A 1 91 ? 0.189 6.436 -16.745 1.00 95.62 91 GLN A C 1
ATOM 689 O O . GLN A 1 91 ? 0.932 5.460 -16.842 1.00 95.62 91 GLN A O 1
ATOM 694 N N . LEU A 1 92 ? 0.226 7.265 -15.699 1.00 95.69 92 LEU A N 1
ATOM 695 C CA . LEU A 1 92 ? 1.040 7.005 -14.515 1.00 95.69 92 LEU A CA 1
ATOM 696 C C . LEU A 1 92 ? 0.681 5.640 -13.913 1.00 95.69 92 LEU A C 1
ATOM 698 O O . LEU A 1 92 ? -0.494 5.352 -13.659 1.00 95.69 92 LEU A O 1
ATOM 702 N N . ASP A 1 93 ? 1.694 4.823 -13.645 1.00 97.44 93 ASP A N 1
ATOM 703 C CA . ASP A 1 93 ? 1.515 3.548 -12.970 1.00 97.44 93 ASP A CA 1
ATOM 704 C C . ASP A 1 93 ? 1.233 3.780 -11.479 1.00 97.44 93 ASP A C 1
ATOM 706 O O . ASP A 1 93 ? 2.103 4.151 -10.682 1.00 97.44 93 ASP A O 1
ATOM 710 N N . SER A 1 94 ? -0.036 3.610 -11.112 1.00 95.88 94 SER A N 1
ATOM 711 C CA . SER A 1 94 ? -0.509 3.758 -9.743 1.00 95.88 94 SER A CA 1
ATOM 712 C C . SER A 1 94 ? -1.453 2.625 -9.366 1.00 95.88 94 SER A C 1
ATOM 714 O O . SER A 1 94 ? -2.321 2.218 -10.142 1.00 95.88 94 SER A O 1
ATOM 716 N N . VAL A 1 95 ? -1.299 2.133 -8.138 1.00 95.94 95 VAL A N 1
ATOM 717 C CA . VAL A 1 95 ? -2.146 1.084 -7.566 1.00 95.94 95 VAL A CA 1
ATOM 718 C C . VAL A 1 95 ? -2.858 1.656 -6.354 1.00 95.94 95 VAL A C 1
ATOM 720 O O . VAL A 1 95 ? -2.222 2.073 -5.394 1.00 95.94 95 VAL A O 1
ATOM 723 N N . ASN A 1 96 ? -4.188 1.670 -6.383 1.00 95.50 96 ASN A N 1
ATOM 724 C CA . ASN A 1 96 ? -5.003 2.219 -5.302 1.00 95.50 96 ASN A CA 1
ATOM 725 C C . ASN A 1 96 ? -5.847 1.097 -4.702 1.00 95.50 96 ASN A C 1
ATOM 727 O O . ASN A 1 96 ? -6.610 0.448 -5.416 1.00 95.50 96 ASN A O 1
ATOM 731 N N . ILE A 1 97 ? -5.708 0.870 -3.398 1.00 95.44 97 ILE A N 1
ATOM 732 C CA . ILE A 1 97 ? -6.371 -0.222 -2.685 1.00 95.44 97 ILE A CA 1
ATOM 733 C C . ILE A 1 97 ? -7.262 0.368 -1.597 1.00 95.44 97 ILE A C 1
ATOM 735 O O . ILE A 1 97 ? -6.822 1.195 -0.794 1.00 95.44 97 ILE A O 1
ATOM 739 N N . SER A 1 98 ? -8.513 -0.083 -1.541 1.00 97.75 98 SER A N 1
ATOM 740 C CA . SER A 1 98 ? -9.386 0.172 -0.395 1.00 97.75 98 SER A CA 1
ATOM 741 C C . SER A 1 98 ? -8.763 -0.416 0.869 1.00 97.75 98 SER A C 1
ATOM 743 O O . SER A 1 98 ? -8.360 -1.578 0.872 1.00 97.75 98 SER A O 1
ATOM 745 N N . LEU A 1 99 ? -8.699 0.370 1.939 1.00 98.12 99 LEU A N 1
ATOM 746 C CA . LEU A 1 99 ? -8.097 -0.017 3.209 1.00 98.12 99 LEU A CA 1
ATOM 747 C C . LEU A 1 99 ? -9.137 0.076 4.329 1.00 98.12 99 LEU A C 1
ATOM 749 O O . LEU A 1 99 ? -9.801 1.098 4.483 1.00 98.12 99 LEU A O 1
ATOM 753 N N . THR A 1 100 ? -9.251 -0.971 5.140 1.00 98.44 100 THR A N 1
ATOM 754 C CA . THR A 1 100 ? -9.970 -0.922 6.419 1.00 98.44 100 THR A CA 1
ATOM 755 C C . THR A 1 100 ? -8.958 -0.882 7.555 1.00 98.44 100 THR A C 1
ATOM 757 O O . THR A 1 100 ? -8.154 -1.802 7.699 1.00 98.44 100 THR A O 1
ATOM 760 N N . VAL A 1 101 ? -8.999 0.179 8.358 1.00 98.06 101 VAL A N 1
ATOM 761 C CA . VAL A 1 101 ? -8.189 0.311 9.572 1.00 98.06 101 VAL A CA 1
ATOM 762 C C . VAL A 1 101 ? -9.036 -0.101 10.775 1.00 98.06 101 VAL A C 1
ATOM 764 O O . VAL A 1 101 ? -10.160 0.381 10.923 1.00 98.06 101 VAL A O 1
ATOM 767 N N . TYR A 1 102 ? -8.508 -0.970 11.629 1.00 97.56 102 TYR A N 1
ATOM 768 C CA . TYR A 1 102 ? -9.107 -1.380 12.903 1.00 97.56 102 TYR A CA 1
ATOM 769 C C . TYR A 1 102 ? -8.035 -1.403 14.008 1.00 97.56 102 TYR A C 1
ATOM 771 O O . TYR A 1 102 ? -6.876 -1.122 13.718 1.00 97.56 102 TYR A O 1
ATOM 779 N N . ASP A 1 103 ? -8.415 -1.656 15.258 1.00 94.19 103 ASP A N 1
ATOM 780 C CA . ASP A 1 103 ? -7.521 -1.815 16.427 1.00 94.19 103 ASP A CA 1
ATOM 781 C C . ASP A 1 103 ? -8.034 -2.997 17.263 1.00 94.19 103 ASP A C 1
ATOM 783 O O . ASP A 1 103 ? -9.278 -3.185 17.277 1.00 94.19 103 ASP A O 1
#

pLDDT: mean 95.36, std 5.25, range [56.03, 98.5]

Secondary structure (DSSP, 8-state):
--TT-SEEE-TT-TTTEETTEEEEEHHHHHTT---GGGGEEEPTTEEEEEEEEETTEEESSGGG--S-EEEEEEEEEEETTSPBPB-TTSSB-EEEEEEEEE-

Radius of gyration: 13.58 Å; chains: 1; bounding box: 29×29×40 Å

Sequence (103 aa):
VVEGSAATLNTAMTKNMQNGNAYIDIYDVKLGKIDPLQLIKLEPGYTAIYYITQGSKVYANVSELQTPGAAKVNYRIQTSDGSDHIKSDGQLDSVNISLTVYD

Foldseek 3Di:
DPPQAQKDFPVVPVVQDDPQAGEAELVCLVVVNDDPQNRMDGHPQKDKQKWKADPPDIGRGPNPDDDWDKIKIKIFMAGNVRHFDQGPVRHTRMDIHIYTYHD

InterPro domains:
  IPR014933 Alpha C protein, N-terminal [PF08829] (1-103)
  IPR038544 ACP, N-terminal domain superfamily [G3DSA:2.60.500.10] (6-103)

Organism: Streptococcus agalactiae (NCBI:txid1311)